Protein AF-A0A259DCK9-F1 (afdb_monomer_lite)

Sequence (133 aa):
MNFVRLGLWLLRRERASGEWRVLLLALIIGVGSVATTGFLGDRIKRAMSEQGANFLGADLLVSSPRPIAGWPQHALATSSAIEFTSMVAQGDAFQLATLRAVDATYPLRGSVRIAARPFEPGSVRPAQPPPGS

Foldseek 3Di:
DCVVVVVVVVLVVCVPDPVNVVVVVVVCCVVVVVVVVVVVVVVVVVVCVVCVCQVVLHPDDDDDPDDDPDDDPPPDDDKDKDKDWDWDDDPPDIDIDIDMDIDQCTRVDHFDFDDPDPPDGGDGDRPDDPPDD

Structure (mmCIF, N/CA/C/O backbone):
data_AF-A0A259DCK9-F1
#
_entry.id   AF-A0A259DCK9-F1
#
loop_
_atom_site.group_PDB
_atom_site.id
_atom_site.type_symbol
_atom_site.label_atom_id
_atom_site.label_alt_id
_atom_site.label_comp_id
_atom_site.label_asym_id
_atom_site.label_entity_id
_atom_site.label_seq_id
_atom_site.pdbx_PDB_ins_code
_atom_site.Cartn_x
_atom_site.Cartn_y
_atom_site.Cartn_z
_atom_site.occupancy
_atom_site.B_iso_or_equiv
_atom_site.auth_seq_id
_atom_site.auth_comp_id
_atom_site.auth_asym_id
_atom_site.auth_atom_id
_atom_site.pdbx_PDB_model_num
ATOM 1 N N . MET A 1 1 ? 8.028 17.489 -51.839 1.00 54.06 1 MET A N 1
ATOM 2 C CA . MET A 1 1 ? 9.427 17.721 -51.405 1.00 54.06 1 MET A CA 1
ATOM 3 C C . MET A 1 1 ? 9.786 16.705 -50.335 1.00 54.06 1 MET A C 1
ATOM 5 O O . MET A 1 1 ? 9.096 16.617 -49.331 1.00 54.06 1 MET A O 1
ATOM 9 N N . ASN A 1 2 ? 10.789 15.866 -50.589 1.00 65.31 2 ASN A N 1
ATOM 10 C CA . ASN A 1 2 ? 11.009 14.625 -49.840 1.00 65.31 2 ASN A CA 1
ATOM 11 C C . ASN A 1 2 ? 12.011 14.829 -48.681 1.00 65.31 2 ASN A C 1
ATOM 13 O O . ASN A 1 2 ? 13.066 14.198 -48.639 1.00 65.31 2 ASN A O 1
ATOM 17 N N . PHE A 1 3 ? 11.701 15.756 -47.765 1.00 80.56 3 PHE A N 1
ATOM 18 C CA . PHE A 1 3 ? 12.584 16.162 -46.657 1.00 80.56 3 PHE A CA 1
ATOM 19 C C . PHE A 1 3 ? 12.997 14.995 -45.753 1.00 80.56 3 PHE A C 1
ATOM 21 O O . PHE A 1 3 ? 14.160 14.886 -45.377 1.00 80.56 3 PHE A O 1
ATOM 28 N N . VAL A 1 4 ? 12.076 14.064 -45.490 1.00 85.31 4 VAL A N 1
ATOM 29 C CA . VAL A 1 4 ? 12.338 12.840 -44.714 1.00 85.31 4 VAL A CA 1
ATOM 30 C C . VAL A 1 4 ? 13.410 11.976 -45.385 1.00 85.31 4 VAL A C 1
ATOM 32 O O . VAL A 1 4 ? 14.304 11.449 -44.726 1.00 85.31 4 VAL A O 1
ATOM 35 N N . ARG A 1 5 ? 13.372 11.878 -46.718 1.00 83.62 5 ARG A N 1
ATOM 36 C CA . ARG A 1 5 ? 14.325 11.093 -47.511 1.00 83.62 5 ARG A CA 1
ATOM 37 C C . ARG A 1 5 ? 15.712 11.749 -47.563 1.00 83.62 5 ARG A C 1
ATOM 39 O O . ARG A 1 5 ? 16.710 11.035 -47.559 1.00 83.62 5 ARG A O 1
ATOM 46 N N . LEU A 1 6 ? 15.771 13.083 -47.565 1.00 81.19 6 LEU A N 1
ATOM 47 C CA . LEU A 1 6 ? 17.011 13.860 -47.439 1.00 81.19 6 LEU A CA 1
ATOM 48 C C . LEU A 1 6 ? 17.638 13.695 -46.048 1.00 81.19 6 LEU A C 1
ATOM 50 O O . LEU A 1 6 ? 18.819 13.364 -45.957 1.00 81.19 6 LEU A O 1
ATOM 54 N N . GLY A 1 7 ? 16.841 13.822 -44.982 1.00 81.62 7 GLY A N 1
ATOM 55 C CA . GLY A 1 7 ? 17.299 13.621 -43.603 1.00 81.62 7 GLY A CA 1
ATOM 56 C C . GLY A 1 7 ? 17.852 12.213 -43.359 1.00 81.62 7 GLY A C 1
ATOM 57 O O . GLY A 1 7 ? 18.943 12.064 -42.815 1.00 81.62 7 GLY A O 1
ATOM 58 N N . LEU A 1 8 ? 17.165 11.172 -43.849 1.00 82.50 8 LEU A N 1
ATOM 59 C CA . LEU A 1 8 ? 17.632 9.778 -43.777 1.00 82.50 8 LEU A CA 1
ATOM 60 C C . LEU A 1 8 ? 18.933 9.530 -44.554 1.00 82.50 8 LEU A C 1
ATOM 62 O O . LEU A 1 8 ? 19.738 8.688 -44.153 1.00 82.50 8 LEU A O 1
ATOM 66 N N . TRP A 1 9 ? 19.144 10.230 -45.669 1.00 80.31 9 TRP A N 1
ATOM 67 C CA . TRP A 1 9 ? 20.366 10.101 -46.464 1.00 80.31 9 TRP A CA 1
ATOM 68 C C . TRP A 1 9 ? 21.564 10.788 -45.795 1.00 80.31 9 TRP A C 1
ATOM 70 O O . TRP A 1 9 ? 22.633 10.181 -45.718 1.00 80.31 9 TRP A O 1
ATOM 80 N N . LEU A 1 10 ? 21.367 11.991 -45.243 1.00 79.00 10 LEU A N 1
ATOM 81 C CA . LEU A 1 10 ? 22.370 12.717 -44.450 1.00 79.00 10 LEU A CA 1
ATOM 82 C C . LEU A 1 10 ? 22.799 11.900 -43.219 1.00 79.00 10 LEU A C 1
ATOM 84 O O . LEU A 1 10 ? 23.983 11.598 -43.072 1.00 79.00 10 LEU A O 1
ATOM 88 N N . LEU A 1 11 ? 21.832 11.402 -42.436 1.00 75.75 11 LEU A N 1
ATOM 89 C CA . LEU A 1 11 ? 22.078 10.505 -41.297 1.00 75.75 11 LEU A CA 1
ATOM 90 C C . LEU A 1 11 ? 22.849 9.243 -41.697 1.00 75.75 11 LEU A C 1
ATOM 92 O O . LEU A 1 11 ? 23.743 8.804 -40.980 1.00 75.75 11 LEU A O 1
ATOM 96 N N . ARG A 1 12 ? 22.522 8.636 -42.847 1.00 77.31 12 ARG A N 1
ATOM 97 C CA . ARG A 1 12 ? 23.223 7.436 -43.330 1.00 77.31 12 ARG A CA 1
ATOM 98 C C . ARG A 1 12 ? 24.673 7.706 -43.716 1.00 77.31 12 ARG A C 1
ATOM 100 O O . ARG A 1 12 ? 25.463 6.766 -43.600 1.00 77.31 12 ARG A O 1
ATOM 107 N N . ARG A 1 13 ? 24.987 8.914 -44.195 1.00 75.75 13 ARG A N 1
ATOM 108 C CA . ARG A 1 13 ? 26.321 9.336 -44.645 1.00 75.75 13 ARG A CA 1
ATOM 109 C C . ARG A 1 13 ? 27.230 9.711 -43.474 1.00 75.75 13 ARG A C 1
ATOM 111 O O . ARG A 1 13 ? 28.408 9.375 -43.509 1.00 75.75 13 ARG A O 1
ATOM 118 N N . GLU A 1 14 ? 26.682 10.311 -42.421 1.00 75.94 14 GLU A N 1
ATOM 119 C CA . GLU A 1 14 ? 27.433 10.670 -41.205 1.00 75.94 14 GLU A CA 1
ATOM 120 C C . GLU A 1 14 ? 27.832 9.462 -40.341 1.00 75.94 14 GLU A C 1
ATOM 122 O O . GLU A 1 14 ? 28.695 9.584 -39.480 1.00 75.94 14 GLU A O 1
ATOM 127 N N . ARG A 1 15 ? 27.314 8.256 -40.628 1.00 70.06 15 ARG A N 1
ATOM 128 C CA . ARG A 1 15 ? 27.692 7.002 -39.938 1.00 70.06 15 ARG A CA 1
ATOM 129 C C . ARG A 1 15 ? 29.186 6.657 -39.997 1.00 70.06 15 ARG A C 1
ATOM 131 O O . ARG A 1 15 ? 29.624 5.796 -39.239 1.00 70.06 15 ARG A O 1
ATOM 138 N N . ALA A 1 16 ? 29.942 7.265 -40.911 1.00 66.44 16 ALA A N 1
ATOM 139 C CA . ALA A 1 16 ? 31.384 7.064 -41.031 1.00 66.44 16 ALA A CA 1
ATOM 140 C C . ALA A 1 16 ? 32.200 7.872 -40.001 1.00 66.44 16 ALA A C 1
ATOM 142 O O . ALA A 1 16 ? 33.363 7.540 -39.779 1.00 66.44 16 ALA A O 1
ATOM 143 N N . SER A 1 17 ? 31.618 8.892 -39.351 1.00 68.50 17 SER A N 1
ATOM 144 C CA . SER A 1 17 ? 32.268 9.569 -38.225 1.00 68.50 17 SER A CA 1
ATOM 145 C C . SER A 1 17 ? 32.038 8.763 -36.939 1.00 68.50 17 SER A C 1
ATOM 147 O O . SER A 1 17 ? 30.931 8.300 -36.653 1.00 68.50 17 SER A O 1
ATOM 149 N N . GLY A 1 18 ? 33.091 8.553 -36.143 1.00 70.19 18 GLY A N 1
ATOM 150 C CA . GLY A 1 18 ? 32.994 7.812 -34.876 1.00 70.19 18 GLY A CA 1
ATOM 151 C C . GLY A 1 18 ? 32.035 8.454 -33.861 1.00 70.19 18 GLY A C 1
ATOM 152 O O . GLY A 1 18 ? 31.505 7.767 -32.987 1.00 70.19 18 GLY A O 1
ATOM 153 N N . GLU A 1 19 ? 31.758 9.748 -34.021 1.00 79.06 19 GLU A N 1
ATOM 154 C CA . GLU A 1 19 ? 30.919 10.575 -33.148 1.00 79.06 19 GLU A CA 1
ATOM 155 C C . GLU A 1 19 ? 29.430 10.203 -3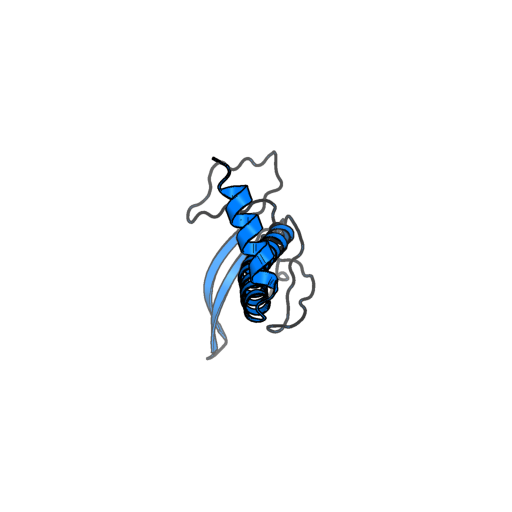3.219 1.00 79.06 19 GLU A C 1
ATOM 157 O O . GLU A 1 19 ? 28.739 10.222 -32.198 1.00 79.06 19 GLU A O 1
ATOM 162 N N . TRP A 1 20 ? 28.935 9.763 -34.383 1.00 84.12 20 TRP A N 1
ATOM 163 C CA . TRP A 1 20 ? 27.527 9.375 -34.548 1.00 84.12 20 TRP A CA 1
ATOM 164 C C . TRP A 1 20 ? 27.123 8.221 -33.617 1.00 84.12 20 TRP A C 1
ATOM 166 O O . TRP A 1 20 ? 26.022 8.208 -33.063 1.00 84.12 20 TRP A O 1
ATOM 176 N N . ARG A 1 21 ? 28.037 7.268 -33.379 1.00 84.06 21 ARG A N 1
ATOM 177 C CA . ARG A 1 21 ? 27.804 6.140 -32.458 1.00 84.06 21 ARG A CA 1
ATOM 178 C C . ARG A 1 21 ? 27.657 6.603 -31.011 1.00 84.06 21 ARG A C 1
ATOM 180 O O . ARG A 1 21 ? 26.854 6.024 -30.285 1.00 84.06 21 ARG A O 1
ATOM 187 N N . VAL A 1 22 ? 28.410 7.627 -30.604 1.00 88.88 22 VAL A N 1
ATOM 188 C CA . VAL A 1 22 ? 28.365 8.181 -29.242 1.00 88.88 22 VAL A CA 1
ATOM 189 C C . VAL A 1 22 ? 27.044 8.908 -29.012 1.00 88.88 22 VAL A C 1
ATOM 191 O O . VAL A 1 22 ? 26.387 8.660 -28.004 1.00 88.88 22 VAL A O 1
ATOM 194 N N . LEU A 1 23 ? 26.604 9.726 -29.973 1.00 89.94 23 LEU A N 1
ATOM 195 C CA . LEU A 1 23 ? 25.305 10.406 -29.907 1.00 89.94 23 LEU A CA 1
ATOM 196 C C . LEU A 1 23 ? 24.142 9.411 -29.851 1.00 89.94 23 LEU A C 1
ATOM 198 O O . LEU A 1 23 ? 23.218 9.574 -29.055 1.00 89.94 23 LEU A O 1
ATOM 202 N N . LEU A 1 24 ? 24.209 8.350 -30.658 1.00 89.31 24 LEU A N 1
ATOM 203 C CA . LEU A 1 24 ? 23.191 7.305 -30.667 1.00 89.31 24 LEU A CA 1
ATOM 204 C C . LEU A 1 24 ? 23.162 6.532 -29.340 1.00 89.31 24 LEU A C 1
ATOM 206 O O . LEU A 1 24 ? 22.081 6.289 -28.807 1.00 89.31 24 LEU A O 1
ATOM 210 N N . LEU A 1 25 ? 24.325 6.196 -28.770 1.00 93.31 25 LEU A N 1
ATOM 211 C CA . LEU A 1 25 ? 24.417 5.579 -27.441 1.00 93.31 25 LEU A CA 1
ATOM 212 C C . LEU A 1 25 ? 23.847 6.490 -26.351 1.00 93.31 25 LEU A C 1
ATOM 214 O O . LEU A 1 25 ? 23.043 6.031 -25.544 1.00 93.31 25 LEU A O 1
ATOM 218 N N . ALA A 1 26 ? 24.212 7.773 -26.352 1.00 94.75 26 ALA A N 1
ATOM 219 C CA . ALA A 1 26 ? 23.698 8.746 -25.393 1.00 94.75 26 ALA A CA 1
ATOM 220 C C . ALA A 1 26 ? 22.168 8.873 -25.478 1.00 94.75 26 ALA A C 1
ATOM 222 O O . ALA A 1 26 ? 21.495 8.880 -24.448 1.00 94.75 26 ALA A O 1
ATOM 223 N N . LEU A 1 27 ? 21.609 8.891 -26.693 1.00 95.50 27 LEU A N 1
ATOM 224 C CA . LEU A 1 27 ? 20.163 8.919 -26.909 1.00 95.50 27 LEU A CA 1
ATOM 225 C C . LEU A 1 27 ? 19.480 7.653 -26.378 1.00 95.50 27 LEU A C 1
ATOM 227 O O . LEU A 1 27 ? 18.484 7.758 -25.665 1.00 95.50 27 LEU A O 1
ATOM 231 N N . ILE A 1 28 ? 20.012 6.467 -26.699 1.00 96.88 28 ILE A N 1
ATOM 232 C CA . ILE A 1 28 ? 19.460 5.193 -26.213 1.00 96.88 28 ILE A CA 1
ATOM 233 C C . ILE A 1 28 ? 19.478 5.153 -24.687 1.00 96.88 28 ILE A C 1
ATOM 235 O O . ILE A 1 28 ? 18.474 4.788 -24.078 1.00 96.88 28 ILE A O 1
ATOM 239 N N . ILE A 1 29 ? 20.592 5.548 -24.068 1.00 97.19 29 ILE A N 1
ATOM 240 C CA . ILE A 1 29 ? 20.730 5.565 -22.609 1.00 97.19 29 ILE A CA 1
ATOM 241 C C . ILE A 1 29 ? 19.743 6.562 -21.993 1.00 97.19 29 ILE A C 1
ATOM 243 O O . ILE A 1 29 ? 19.039 6.212 -21.048 1.00 97.19 29 ILE A O 1
ATOM 247 N N . GLY A 1 30 ? 19.636 7.774 -22.545 1.00 97.62 30 GLY A N 1
ATOM 248 C CA . GLY A 1 30 ? 18.711 8.798 -22.057 1.00 97.62 30 GLY A CA 1
ATOM 249 C C . GLY A 1 30 ? 17.248 8.355 -22.138 1.00 97.62 30 GLY A C 1
ATOM 250 O O 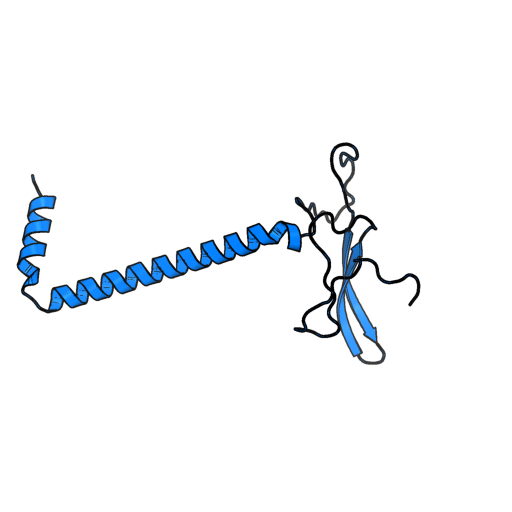. GLY A 1 30 ? 16.538 8.365 -21.131 1.00 97.62 30 GLY A O 1
ATOM 251 N N . VAL A 1 31 ? 16.804 7.898 -23.312 1.00 97.38 31 VAL A N 1
ATOM 252 C CA . VAL A 1 31 ? 15.424 7.427 -23.524 1.00 97.38 31 VAL A CA 1
ATOM 253 C C . VAL A 1 31 ? 15.137 6.174 -22.696 1.00 97.38 31 VAL A C 1
ATOM 255 O O . VAL A 1 31 ? 14.086 6.083 -22.063 1.00 97.38 31 VAL A O 1
ATOM 258 N N . GLY A 1 32 ? 16.080 5.231 -22.649 1.00 96.75 32 GLY A N 1
ATOM 259 C CA . GLY A 1 32 ? 15.968 4.011 -21.854 1.00 96.75 32 GLY A CA 1
ATOM 260 C C . GLY A 1 32 ? 15.843 4.299 -20.360 1.00 96.75 32 GLY A C 1
ATOM 261 O O . GLY A 1 32 ? 15.018 3.681 -19.688 1.00 96.75 32 GLY A O 1
ATOM 262 N N . SER A 1 33 ? 16.594 5.274 -19.846 1.00 96.44 33 SER A N 1
ATOM 263 C CA . SER A 1 33 ? 16.534 5.693 -18.442 1.00 96.44 33 SER A CA 1
ATOM 264 C C . SER A 1 33 ? 15.170 6.296 -18.074 1.00 96.44 33 SER A C 1
ATOM 266 O O . SER A 1 33 ? 14.547 5.881 -17.089 1.00 96.44 33 SER A O 1
ATOM 268 N N . VAL A 1 34 ? 14.643 7.202 -18.908 1.00 95.88 34 VAL A N 1
ATOM 269 C CA . VAL A 1 34 ? 13.312 7.805 -18.701 1.00 95.88 34 VAL A CA 1
ATOM 270 C C . VAL A 1 34 ? 12.207 6.747 -18.785 1.00 95.88 34 VAL A C 1
ATOM 272 O O . VAL A 1 34 ? 11.347 6.687 -17.904 1.00 95.88 34 VAL A O 1
ATOM 275 N N . ALA A 1 35 ? 12.256 5.865 -19.789 1.00 94.81 35 ALA A N 1
ATOM 276 C CA . ALA A 1 35 ? 11.277 4.790 -19.951 1.00 94.81 35 ALA A CA 1
ATOM 277 C C . ALA A 1 35 ? 11.308 3.799 -18.778 1.00 94.81 35 ALA A C 1
ATOM 279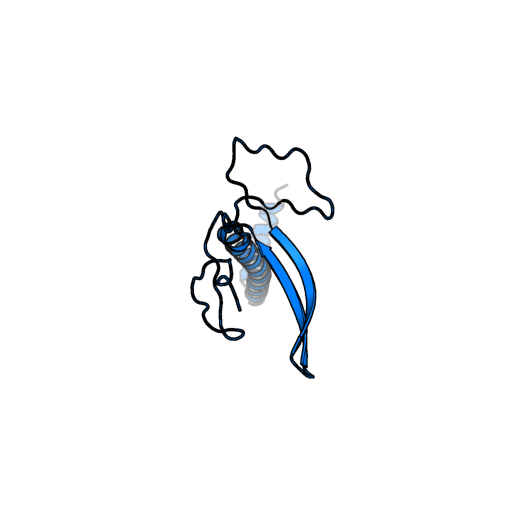 O O . ALA A 1 35 ? 10.260 3.447 -18.242 1.00 94.81 35 ALA A O 1
ATOM 280 N N . THR A 1 36 ? 12.500 3.389 -18.335 1.00 95.81 36 THR A N 1
ATOM 281 C CA . THR A 1 36 ? 12.669 2.468 -17.198 1.00 95.81 36 THR A CA 1
ATOM 282 C C . THR A 1 36 ? 12.097 3.064 -15.916 1.00 95.81 36 THR A C 1
ATOM 284 O O . THR A 1 36 ? 11.399 2.372 -15.178 1.00 95.81 36 THR A O 1
ATOM 287 N N . THR A 1 37 ? 12.334 4.355 -15.674 1.00 95.06 37 THR A N 1
ATOM 288 C CA . THR A 1 37 ? 11.782 5.063 -14.510 1.00 95.06 37 THR A CA 1
ATOM 289 C C . THR A 1 37 ? 10.251 5.088 -14.552 1.00 95.06 37 THR A C 1
ATOM 291 O O . THR A 1 37 ? 9.603 4.791 -13.548 1.00 95.06 37 THR A O 1
ATOM 294 N N . GLY A 1 38 ? 9.665 5.357 -15.725 1.00 91.88 38 GLY A N 1
ATOM 295 C CA . GLY A 1 38 ? 8.214 5.305 -15.929 1.00 91.88 38 GLY A CA 1
ATOM 296 C C . GLY A 1 38 ? 7.631 3.907 -15.694 1.00 91.88 38 GLY A C 1
ATOM 297 O O . GLY A 1 38 ? 6.714 3.746 -14.890 1.00 91.88 38 GLY A O 1
ATOM 298 N N . PHE A 1 39 ? 8.214 2.877 -16.316 1.00 91.88 39 PHE A N 1
ATOM 299 C CA . PHE A 1 39 ? 7.764 1.490 -16.157 1.00 91.88 39 PHE A CA 1
ATOM 300 C C . PHE A 1 39 ? 7.886 0.981 -14.722 1.00 91.88 39 PHE A C 1
ATOM 302 O O . PHE A 1 39 ? 7.025 0.230 -14.262 1.00 91.88 39 PHE A O 1
ATOM 309 N N . LEU A 1 40 ? 8.937 1.377 -14.002 1.00 91.94 40 LEU A N 1
ATOM 310 C CA . LEU A 1 40 ? 9.090 1.030 -12.595 1.00 91.94 40 LEU A CA 1
ATOM 311 C C . LEU A 1 40 ? 7.970 1.653 -11.756 1.00 91.94 40 LEU A C 1
ATOM 313 O O . LEU A 1 40 ? 7.360 0.950 -10.952 1.00 91.94 40 LEU A O 1
ATOM 317 N N . GLY A 1 41 ? 7.665 2.934 -11.979 1.00 87.12 41 GLY A N 1
ATOM 318 C CA . GLY A 1 41 ? 6.558 3.622 -11.314 1.00 87.12 41 GLY A CA 1
ATOM 319 C C . GLY A 1 41 ? 5.214 2.939 -11.574 1.00 87.12 41 GLY A C 1
ATOM 320 O O . GLY A 1 41 ? 4.480 2.637 -10.631 1.00 87.12 41 GLY A O 1
ATOM 321 N N . ASP A 1 42 ? 4.930 2.601 -12.831 1.00 86.69 42 ASP A N 1
ATOM 322 C CA . ASP A 1 42 ? 3.712 1.877 -13.206 1.00 86.69 42 ASP A CA 1
ATOM 323 C C . ASP A 1 42 ? 3.648 0.485 -12.575 1.00 86.69 42 ASP A C 1
ATOM 325 O O . ASP A 1 42 ? 2.587 0.060 -12.109 1.00 86.69 42 ASP A O 1
ATOM 329 N N . ARG A 1 43 ? 4.777 -0.228 -12.512 1.00 85.69 43 ARG A N 1
ATOM 330 C CA . ARG A 1 43 ? 4.852 -1.547 -11.877 1.00 85.69 43 ARG A CA 1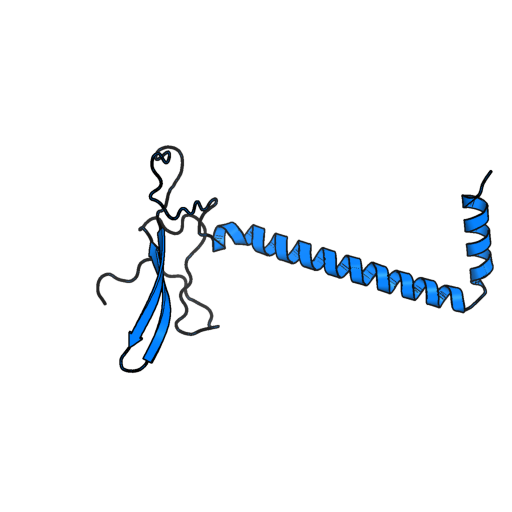
ATOM 331 C C . ARG A 1 43 ? 4.607 -1.462 -10.375 1.00 85.69 43 ARG A C 1
ATOM 333 O O . ARG A 1 43 ? 3.857 -2.282 -9.854 1.00 85.69 43 ARG A O 1
ATOM 340 N N . ILE A 1 44 ? 5.192 -0.476 -9.695 1.00 86.62 44 ILE A N 1
ATOM 341 C CA . ILE A 1 44 ? 4.951 -0.230 -8.267 1.00 86.62 44 ILE A CA 1
ATOM 342 C C . ILE A 1 44 ? 3.473 0.089 -8.047 1.00 86.62 44 ILE A C 1
ATOM 344 O O . ILE A 1 44 ? 2.828 -0.542 -7.214 1.00 86.62 44 ILE A O 1
ATOM 348 N N . LYS A 1 45 ? 2.905 1.005 -8.838 1.00 75.06 45 LYS A N 1
ATOM 349 C CA . LYS A 1 45 ? 1.493 1.388 -8.737 1.00 75.06 45 LYS A CA 1
ATOM 350 C C . LYS A 1 45 ? 0.556 0.199 -8.959 1.00 75.06 45 LYS A C 1
ATOM 352 O O . LYS A 1 45 ? -0.398 0.035 -8.204 1.00 75.06 45 LYS A O 1
ATOM 357 N N . ARG A 1 46 ? 0.832 -0.648 -9.957 1.00 77.56 46 ARG A N 1
ATOM 358 C CA . ARG A 1 46 ? 0.054 -1.871 -10.221 1.00 77.56 46 ARG A CA 1
ATOM 359 C C . ARG A 1 46 ? 0.184 -2.887 -9.092 1.00 77.56 46 ARG A C 1
ATOM 361 O O . ARG A 1 46 ? -0.840 -3.355 -8.615 1.00 77.56 46 ARG A O 1
ATOM 368 N N . ALA A 1 47 ? 1.399 -3.153 -8.611 1.00 75.50 47 ALA A N 1
ATOM 369 C CA . ALA A 1 47 ? 1.621 -4.059 -7.483 1.00 75.50 47 ALA A CA 1
ATOM 370 C C . ALA A 1 47 ? 0.876 -3.585 -6.221 1.00 75.50 47 ALA A C 1
ATOM 372 O O . ALA A 1 47 ? 0.187 -4.374 -5.576 1.00 75.50 47 ALA A O 1
ATOM 373 N N . MET A 1 48 ? 0.929 -2.282 -5.919 1.00 76.69 48 MET A N 1
ATOM 374 C CA . MET A 1 48 ? 0.174 -1.697 -4.808 1.00 76.69 48 MET A CA 1
ATOM 375 C C . MET A 1 48 ? -1.339 -1.750 -5.030 1.00 76.69 48 MET A C 1
ATOM 377 O O . MET A 1 48 ? -2.074 -1.951 -4.072 1.00 76.69 48 MET A O 1
ATOM 381 N N . SER A 1 49 ? -1.820 -1.588 -6.265 1.00 69.25 49 SER A N 1
ATOM 382 C CA . SER A 1 49 ? -3.252 -1.661 -6.582 1.00 69.25 49 SER A CA 1
ATOM 383 C C . SER A 1 49 ? -3.800 -3.085 -6.471 1.00 69.25 49 SER A C 1
ATOM 385 O O . SER A 1 49 ? -4.880 -3.273 -5.920 1.00 69.25 49 SER A O 1
ATOM 387 N N . GLU A 1 50 ? -3.070 -4.088 -6.963 1.00 65.69 50 GLU A N 1
ATOM 388 C CA . GLU A 1 50 ? -3.471 -5.501 -6.888 1.00 65.69 50 GLU A CA 1
ATOM 389 C C . GLU A 1 50 ? -3.472 -6.014 -5.441 1.00 65.69 50 GLU A C 1
ATOM 391 O O . GLU A 1 50 ? -4.329 -6.805 -5.054 1.00 65.69 50 GLU A O 1
ATOM 396 N N . GLN A 1 51 ? -2.560 -5.512 -4.605 1.00 62.69 51 GLN A N 1
ATOM 397 C CA . GLN A 1 51 ? -2.545 -5.785 -3.163 1.00 62.69 51 GLN A CA 1
ATOM 398 C C . GLN A 1 51 ? -3.381 -4.788 -2.352 1.00 62.69 51 GLN A C 1
ATOM 400 O O . GLN A 1 51 ? -3.558 -4.973 -1.148 1.00 62.69 51 GLN A O 1
ATOM 405 N N . GLY A 1 52 ? -3.939 -3.767 -3.003 1.00 65.31 52 GLY A N 1
ATOM 406 C CA . GLY A 1 52 ? -4.644 -2.662 -2.367 1.00 65.31 52 GLY A CA 1
ATOM 407 C C . GLY A 1 52 ? -5.901 -3.121 -1.646 1.00 65.31 52 GLY A C 1
ATOM 408 O O . GLY A 1 52 ? -6.088 -2.758 -0.496 1.00 65.31 52 GLY A O 1
ATOM 409 N N . ALA A 1 53 ? -6.710 -3.994 -2.254 1.00 66.12 53 ALA A N 1
ATOM 410 C CA . ALA A 1 53 ? -7.912 -4.535 -1.608 1.00 66.12 53 ALA A CA 1
ATOM 411 C C . ALA A 1 53 ? -7.580 -5.380 -0.361 1.00 66.12 53 ALA A C 1
ATOM 413 O O . ALA A 1 53 ? -8.264 -5.296 0.658 1.00 66.12 53 ALA A O 1
ATOM 414 N N . ASN A 1 54 ? -6.479 -6.140 -0.404 1.00 68.88 54 ASN A N 1
ATOM 415 C CA . ASN A 1 54 ? -5.985 -6.895 0.752 1.00 68.88 54 ASN A CA 1
ATOM 416 C C . ASN A 1 54 ? -5.417 -5.974 1.842 1.00 68.88 54 ASN A C 1
ATOM 418 O O . ASN A 1 54 ? -5.559 -6.275 3.023 1.00 68.88 54 ASN A O 1
ATOM 422 N N . PHE A 1 55 ? -4.785 -4.860 1.457 1.00 71.50 55 PHE A N 1
ATOM 423 C CA . PHE A 1 55 ? -4.265 -3.856 2.387 1.00 71.50 55 PHE A CA 1
ATOM 424 C C . PHE A 1 55 ? -5.382 -3.018 3.027 1.00 71.50 55 PHE A C 1
ATOM 426 O O . PHE A 1 55 ? -5.350 -2.746 4.224 1.00 71.50 55 PHE A O 1
ATOM 433 N N . LEU A 1 56 ? -6.394 -2.645 2.242 1.00 72.56 56 LEU A N 1
ATOM 434 C CA . LEU A 1 56 ? -7.592 -1.943 2.702 1.00 72.56 56 LEU A CA 1
ATOM 435 C C . LEU A 1 56 ? -8.472 -2.835 3.587 1.00 72.56 56 LEU A C 1
ATOM 437 O O . LEU A 1 56 ? -9.200 -2.325 4.439 1.00 72.56 56 LEU A O 1
ATOM 441 N N . GLY A 1 57 ? -8.406 -4.155 3.389 1.00 77.31 57 GLY A N 1
ATOM 442 C CA . GLY A 1 57 ? -9.264 -5.127 4.059 1.00 77.31 57 GLY A CA 1
ATOM 443 C C . GLY A 1 57 ? -10.665 -5.233 3.446 1.00 77.31 57 GLY A C 1
ATOM 444 O O . GLY A 1 57 ? -11.537 -5.861 4.044 1.00 77.31 57 GLY A O 1
ATOM 445 N N . ALA A 1 58 ? -10.903 -4.604 2.288 1.00 81.31 58 ALA A N 1
ATOM 446 C CA . ALA A 1 58 ? -12.178 -4.561 1.572 1.00 81.31 58 ALA A CA 1
ATOM 447 C C . ALA A 1 58 ? -11.974 -4.157 0.098 1.00 81.31 58 ALA A C 1
ATOM 449 O O . ALA A 1 58 ? -10.940 -3.593 -0.260 1.00 81.31 58 ALA A O 1
ATOM 450 N N . ASP A 1 59 ? -12.982 -4.396 -0.747 1.00 80.44 59 ASP A N 1
ATOM 451 C CA . ASP A 1 59 ? -12.978 -3.959 -2.155 1.00 80.44 59 ASP A CA 1
ATOM 452 C C . ASP A 1 59 ? -13.178 -2.435 -2.300 1.00 80.44 59 ASP A C 1
ATOM 454 O O . ASP A 1 59 ? -12.714 -1.828 -3.263 1.00 80.44 59 ASP A O 1
ATOM 458 N N . LEU A 1 60 ? -13.849 -1.803 -1.328 1.00 78.00 60 LEU A N 1
ATOM 459 C CA . LEU A 1 60 ? -14.077 -0.361 -1.262 1.00 78.00 60 LEU A CA 1
ATOM 460 C C . LEU A 1 60 ? -14.034 0.102 0.200 1.00 78.00 60 LEU A C 1
ATOM 462 O O . LEU A 1 60 ? -14.643 -0.523 1.066 1.00 78.00 60 LEU A O 1
ATOM 466 N N . LEU A 1 61 ? -13.353 1.220 0.463 1.00 82.25 61 LEU A N 1
ATOM 467 C CA . LEU A 1 61 ? -13.346 1.891 1.762 1.00 82.25 61 LEU A CA 1
ATOM 468 C C . LEU A 1 61 ? -14.019 3.257 1.625 1.00 82.25 61 LEU A C 1
ATOM 470 O O . LEU A 1 61 ? -13.594 4.081 0.817 1.00 82.25 61 LEU A O 1
ATOM 474 N N . VAL A 1 62 ? -15.037 3.512 2.445 1.00 82.31 62 VAL A N 1
ATOM 475 C CA . VAL A 1 62 ? -15.653 4.836 2.573 1.00 82.31 62 VAL A CA 1
ATOM 476 C C . VAL A 1 62 ? -15.285 5.407 3.932 1.00 82.31 62 VAL A C 1
ATOM 478 O O . VAL A 1 62 ? -15.638 4.843 4.963 1.00 82.31 62 VAL A O 1
ATOM 481 N N . SER A 1 63 ? -14.560 6.523 3.918 1.00 84.00 63 SER A N 1
ATOM 482 C CA . SER A 1 63 ? -14.153 7.248 5.119 1.00 84.00 63 SER A CA 1
ATOM 483 C C . SER A 1 63 ? -14.895 8.577 5.192 1.00 84.00 63 SER A C 1
ATOM 485 O O . SER A 1 63 ? -14.983 9.306 4.204 1.00 84.00 63 SER A O 1
ATOM 487 N N . SER A 1 64 ? -15.451 8.882 6.360 1.00 83.50 64 SER A N 1
ATOM 488 C CA . SER A 1 64 ? -16.161 10.128 6.626 1.00 83.50 64 SER A CA 1
ATOM 489 C C . SER A 1 64 ? -15.897 10.558 8.070 1.00 83.50 64 SER A C 1
ATOM 491 O O . SER A 1 64 ? -16.033 9.733 8.972 1.00 83.50 64 SER A O 1
ATOM 493 N N . PRO A 1 65 ? -15.594 11.846 8.326 1.00 83.12 65 PRO A N 1
ATOM 494 C CA . PRO A 1 65 ? -15.508 12.381 9.688 1.00 83.12 65 PRO A CA 1
ATOM 495 C C . PRO A 1 65 ? -16.853 12.382 10.432 1.00 83.12 65 PRO A C 1
ATOM 497 O O . PRO A 1 65 ? -16.895 12.580 11.642 1.00 83.12 65 PRO A O 1
ATOM 500 N N . ARG A 1 66 ? -17.968 12.236 9.703 1.00 83.75 66 ARG A N 1
ATOM 501 C CA . ARG A 1 66 ? -19.337 12.217 10.236 1.00 83.75 66 ARG A CA 1
ATOM 502 C C . ARG A 1 66 ? -19.956 10.826 10.077 1.00 83.75 66 ARG A C 1
ATOM 504 O O . ARG A 1 66 ? -19.614 10.141 9.109 1.00 83.75 66 ARG A O 1
ATOM 511 N N . PRO A 1 67 ? -20.898 10.431 10.953 1.00 80.31 67 PRO A N 1
ATOM 512 C CA . PRO A 1 67 ? -21.610 9.166 10.809 1.00 80.31 67 PRO A CA 1
ATOM 513 C C . PRO A 1 67 ? -22.302 9.086 9.443 1.00 80.31 67 PRO A C 1
ATOM 515 O O . PRO A 1 67 ? -22.982 10.021 9.018 1.00 80.31 67 PRO A O 1
ATOM 518 N N . ILE A 1 68 ? -22.096 7.968 8.749 1.00 79.44 68 ILE A N 1
ATOM 519 C CA . ILE A 1 68 ? -22.658 7.720 7.421 1.00 79.44 68 ILE A CA 1
ATOM 520 C C . ILE A 1 68 ? -24.079 7.180 7.613 1.00 79.44 68 ILE A C 1
ATOM 522 O O . ILE A 1 68 ? -24.261 6.063 8.092 1.00 79.44 68 ILE A O 1
ATOM 526 N N . ALA A 1 69 ? -25.091 7.970 7.255 1.00 78.00 69 ALA A N 1
ATOM 527 C CA . ALA A 1 69 ? -26.490 7.545 7.272 1.00 78.00 69 ALA A CA 1
ATOM 528 C C . ALA A 1 69 ? -26.915 7.028 5.885 1.00 78.00 69 ALA A C 1
ATOM 530 O O . ALA A 1 69 ? -26.549 7.615 4.870 1.00 78.00 69 ALA A O 1
ATOM 531 N N . GLY A 1 70 ? -27.709 5.952 5.838 1.00 75.38 70 GLY A N 1
ATOM 532 C CA . GLY A 1 70 ? -28.323 5.461 4.594 1.00 75.38 70 GLY A CA 1
ATOM 533 C C . GLY A 1 70 ? -27.491 4.470 3.770 1.00 75.38 70 GLY A C 1
ATOM 534 O O . GLY A 1 70 ? -27.715 4.348 2.569 1.00 75.38 70 GLY A O 1
ATOM 535 N N . TRP A 1 71 ? -26.543 3.752 4.382 1.00 72.38 71 TRP A N 1
ATOM 536 C CA . TRP A 1 71 ? -25.776 2.722 3.674 1.00 72.38 71 TRP A CA 1
ATOM 537 C C . TRP A 1 71 ? -26.655 1.498 3.334 1.00 72.38 71 TRP A C 1
ATOM 539 O O . TRP A 1 71 ? -27.346 0.987 4.221 1.00 72.38 71 TRP A O 1
ATOM 549 N N . PRO A 1 72 ? -26.654 0.997 2.083 1.00 72.69 72 PRO A N 1
ATOM 550 C CA . PRO A 1 72 ? -27.477 -0.145 1.692 1.00 72.69 72 PRO A CA 1
ATOM 551 C C . PRO A 1 72 ? -26.975 -1.433 2.363 1.00 72.69 72 PRO A C 1
ATOM 553 O O . PRO A 1 72 ? -25.947 -1.985 1.983 1.00 72.69 72 PRO A O 1
ATOM 556 N N . GLN A 1 73 ? -27.718 -1.929 3.354 1.00 67.62 73 GLN A N 1
ATOM 557 C CA . GLN A 1 73 ? -27.335 -3.110 4.147 1.00 67.62 73 GLN A CA 1
ATOM 558 C C . GLN A 1 73 ? -27.518 -4.456 3.424 1.00 67.62 73 GLN A C 1
ATOM 560 O O . GLN A 1 73 ? -26.991 -5.466 3.868 1.00 67.62 73 GLN A O 1
ATOM 565 N N . HIS A 1 74 ? -28.275 -4.497 2.325 1.00 65.81 74 HIS A N 1
ATOM 566 C CA . HIS A 1 74 ? -28.845 -5.757 1.830 1.00 65.81 74 HIS A CA 1
ATOM 567 C C . HIS A 1 74 ? -28.141 -6.357 0.605 1.00 65.81 74 HIS A C 1
ATOM 569 O O . HIS A 1 74 ? -28.448 -7.484 0.233 1.00 65.81 74 HIS A O 1
ATOM 575 N N . ALA A 1 75 ? -27.217 -5.633 -0.035 1.00 71.06 75 ALA A N 1
ATOM 576 C CA . ALA A 1 75 ? -26.589 -6.086 -1.283 1.00 71.06 75 ALA A CA 1
ATOM 577 C C . ALA A 1 75 ? -25.100 -6.448 -1.147 1.00 71.06 75 ALA A C 1
ATOM 579 O O . ALA A 1 75 ? -24.541 -7.065 -2.050 1.00 71.06 75 ALA A O 1
ATOM 580 N N . LEU A 1 76 ? -24.439 -6.046 -0.057 1.00 77.56 76 LEU A N 1
ATOM 581 C CA . LEU A 1 76 ? -22.985 -6.127 0.089 1.00 77.56 76 LEU A CA 1
ATOM 582 C C . LEU A 1 76 ? -22.617 -6.506 1.524 1.00 77.56 76 LEU A C 1
ATOM 584 O O . LEU A 1 76 ? -23.258 -6.054 2.468 1.00 77.56 76 LEU A O 1
ATOM 588 N N . ALA A 1 77 ? -21.554 -7.295 1.687 1.00 80.50 77 ALA A N 1
ATOM 589 C CA . ALA A 1 77 ? -20.939 -7.484 2.993 1.00 80.50 77 ALA A CA 1
ATOM 590 C C . ALA A 1 77 ? -20.284 -6.164 3.421 1.00 80.50 77 ALA A C 1
ATOM 592 O O . ALA A 1 77 ? -19.498 -5.581 2.673 1.00 80.50 77 ALA A O 1
ATOM 593 N N . THR A 1 78 ? -20.627 -5.680 4.609 1.00 82.44 78 THR A N 1
ATOM 594 C CA . THR A 1 78 ? -20.146 -4.400 5.137 1.00 82.44 78 THR A CA 1
ATOM 595 C C . THR A 1 78 ? -19.431 -4.620 6.452 1.00 82.44 78 THR A C 1
ATOM 597 O O . THR A 1 78 ? -19.862 -5.442 7.251 1.00 82.44 78 THR A O 1
ATOM 600 N N . SER A 1 79 ? -18.380 -3.846 6.697 1.00 85.06 79 SER A N 1
ATOM 601 C CA . SER A 1 79 ? -17.690 -3.823 7.980 1.00 85.06 79 SER A CA 1
ATOM 602 C C . SER A 1 79 ? -17.447 -2.379 8.385 1.00 85.06 79 SER A C 1
ATOM 604 O O . SER A 1 79 ? -16.958 -1.588 7.577 1.00 85.06 79 SER A O 1
ATOM 606 N N . SER A 1 80 ? -17.758 -2.036 9.632 1.00 84.88 80 SER A N 1
ATOM 607 C CA . SER A 1 80 ? -17.443 -0.722 10.194 1.00 84.88 80 SER A CA 1
ATOM 608 C C . SER A 1 80 ? -16.102 -0.737 10.918 1.00 84.88 80 SER A C 1
ATOM 610 O O . SER A 1 80 ? -15.755 -1.709 11.593 1.00 84.88 80 SER A O 1
ATOM 612 N N . ALA A 1 81 ? -15.363 0.362 10.795 1.00 85.25 81 ALA A N 1
ATOM 613 C CA . ALA A 1 81 ? -14.163 0.618 11.571 1.00 85.25 81 ALA A CA 1
ATOM 614 C C . ALA A 1 81 ? -14.102 2.096 11.968 1.00 85.25 81 ALA A C 1
ATOM 616 O O . ALA A 1 81 ? -14.529 2.965 11.206 1.00 85.25 81 ALA A O 1
ATOM 617 N N . ILE A 1 82 ? -13.556 2.370 13.148 1.00 87.31 82 ILE A N 1
ATOM 618 C CA . ILE A 1 82 ? -13.273 3.715 13.648 1.00 87.31 82 ILE A CA 1
ATOM 619 C C . ILE A 1 82 ? -11.770 3.792 13.883 1.00 87.31 82 ILE A C 1
ATOM 621 O O . ILE A 1 82 ? -11.212 2.944 14.575 1.00 87.31 82 ILE A O 1
ATOM 625 N N . GLU A 1 83 ? -11.115 4.795 13.310 1.00 86.88 83 GLU A N 1
ATOM 626 C CA . GLU A 1 83 ? -9.676 5.012 13.442 1.00 86.88 83 GLU A CA 1
ATOM 627 C C . GLU A 1 83 ? -9.410 6.407 14.004 1.00 86.88 83 GLU A C 1
ATOM 629 O O . GLU A 1 83 ? -9.964 7.393 13.516 1.00 86.88 83 GLU A O 1
ATOM 634 N N . PHE A 1 84 ? -8.579 6.489 15.041 1.00 88.75 84 PHE A N 1
ATOM 635 C CA . PHE A 1 84 ? -8.157 7.754 15.631 1.00 88.75 84 PHE A CA 1
ATOM 636 C C . PHE A 1 84 ? -6.750 7.642 16.221 1.00 88.75 84 PHE A C 1
ATOM 638 O O . PHE A 1 84 ? -6.341 6.600 16.731 1.00 88.75 84 PHE A O 1
ATOM 645 N N . THR A 1 85 ? -5.990 8.732 16.169 1.00 89.31 85 THR A N 1
ATOM 646 C CA . THR A 1 85 ? -4.658 8.803 16.778 1.00 89.31 85 THR A CA 1
ATOM 647 C C . THR A 1 85 ? -4.777 9.229 18.239 1.00 89.31 85 THR A C 1
ATOM 649 O O . THR A 1 85 ? -5.453 10.209 18.547 1.00 89.31 85 THR A O 1
ATOM 652 N N . SER A 1 86 ? -4.108 8.510 19.137 1.00 89.19 86 SER A N 1
ATOM 653 C CA . SER A 1 86 ? -4.045 8.813 20.567 1.00 89.19 86 SER A CA 1
ATOM 654 C C . SER A 1 86 ? -2.632 8.589 21.108 1.00 89.19 86 SER A C 1
ATOM 656 O O . SER A 1 86 ? -1.840 7.846 20.533 1.00 89.19 86 SER A O 1
ATOM 658 N N . MET A 1 87 ? -2.291 9.228 22.223 1.00 90.62 87 MET A N 1
ATOM 659 C CA . MET A 1 87 ? -1.034 8.968 22.923 1.00 90.62 87 MET A CA 1
ATOM 660 C C . MET A 1 87 ? -1.250 7.835 23.927 1.00 90.62 87 MET A C 1
ATOM 662 O O . MET A 1 87 ? -2.102 7.937 24.806 1.00 90.62 87 MET A O 1
ATOM 666 N N . VAL A 1 88 ? -0.490 6.751 23.791 1.00 87.19 88 VAL A N 1
ATOM 667 C CA . VAL A 1 88 ? -0.475 5.640 24.748 1.00 87.19 88 VAL A CA 1
ATOM 668 C C . VAL A 1 88 ? 0.677 5.870 25.718 1.00 87.19 88 VAL A C 1
ATOM 670 O O . VAL A 1 88 ? 1.796 6.169 25.299 1.00 87.19 88 VAL A O 1
ATOM 673 N N . ALA A 1 89 ? 0.389 5.747 27.011 1.00 86.25 89 ALA A N 1
ATOM 674 C CA . ALA A 1 89 ? 1.366 5.878 28.082 1.00 86.25 89 ALA A CA 1
ATOM 675 C C . ALA A 1 89 ? 1.548 4.532 28.789 1.00 86.25 89 ALA A C 1
ATOM 677 O O . ALA A 1 89 ? 0.567 3.873 29.138 1.00 86.25 89 ALA A O 1
ATOM 678 N N . GLN A 1 90 ? 2.798 4.142 29.024 1.00 85.81 90 GLN A N 1
ATOM 679 C CA . GLN A 1 90 ? 3.154 3.006 29.867 1.00 85.81 90 GLN A CA 1
ATOM 680 C C . GLN A 1 90 ? 4.273 3.440 30.821 1.00 85.81 90 GLN A C 1
ATOM 682 O O . GLN A 1 90 ? 5.434 3.541 30.426 1.00 85.81 90 GLN A O 1
ATOM 687 N N . GLY A 1 91 ? 3.924 3.724 32.080 1.00 85.88 91 GLY A N 1
ATOM 688 C CA . GLY A 1 91 ? 4.856 4.343 33.031 1.00 85.88 91 GLY A CA 1
ATOM 689 C C . GLY A 1 91 ? 5.303 5.722 32.536 1.00 85.88 91 GLY A C 1
ATOM 690 O O . GLY A 1 91 ? 4.457 6.552 32.214 1.00 85.88 91 GLY A O 1
ATOM 691 N N . ASP A 1 92 ? 6.615 5.930 32.418 1.00 86.25 92 ASP A N 1
ATOM 692 C CA . ASP A 1 92 ? 7.213 7.177 31.908 1.00 86.25 92 ASP A CA 1
ATOM 693 C C . ASP A 1 92 ? 7.376 7.205 30.373 1.00 86.25 92 ASP A C 1
ATOM 695 O O . ASP A 1 92 ? 7.850 8.192 29.807 1.00 86.25 92 ASP A O 1
ATOM 699 N N . ALA A 1 93 ? 7.004 6.128 29.672 1.00 83.94 93 ALA A N 1
ATOM 700 C CA . ALA A 1 93 ? 7.093 6.053 28.218 1.00 83.94 93 ALA A CA 1
ATOM 701 C C . ALA A 1 93 ? 5.781 6.511 27.566 1.00 83.94 93 ALA A C 1
ATOM 703 O O . ALA A 1 93 ? 4.734 5.889 27.746 1.00 83.94 93 ALA A O 1
ATOM 704 N N . PHE A 1 94 ? 5.858 7.570 26.758 1.00 87.25 94 PHE A N 1
ATOM 705 C CA . PHE A 1 94 ? 4.753 8.065 25.940 1.00 87.25 94 PHE A CA 1
ATOM 706 C C . PHE A 1 94 ? 5.021 7.781 24.465 1.00 87.25 94 PHE A C 1
ATOM 708 O O . PHE A 1 94 ? 6.084 8.120 23.942 1.00 87.25 94 PHE A O 1
ATOM 715 N N . GLN A 1 95 ? 4.044 7.197 23.775 1.00 85.75 95 GLN A N 1
ATOM 716 C CA . GLN A 1 95 ? 4.138 6.917 22.347 1.00 85.75 95 GLN A CA 1
ATOM 717 C C . GLN A 1 95 ? 2.838 7.286 21.634 1.00 85.75 95 GLN A C 1
ATOM 719 O O . GLN A 1 95 ? 1.742 6.955 22.080 1.00 85.75 95 GLN A O 1
ATOM 724 N N . LEU A 1 96 ? 2.958 7.963 20.492 1.00 89.12 96 LEU A N 1
ATOM 725 C CA . LEU A 1 96 ? 1.823 8.208 19.611 1.00 89.12 96 LEU A CA 1
ATOM 726 C C . LEU A 1 96 ? 1.420 6.888 18.939 1.00 89.12 96 LEU A C 1
ATOM 728 O O . LEU A 1 96 ? 2.231 6.268 18.248 1.00 89.12 96 LEU A O 1
ATOM 732 N N . ALA A 1 97 ? 0.176 6.466 19.137 1.00 86.69 97 ALA A N 1
ATOM 733 C CA . ALA A 1 97 ? -0.380 5.251 18.563 1.00 86.69 97 ALA A CA 1
ATOM 734 C C . ALA A 1 97 ? -1.670 5.559 17.797 1.00 86.69 97 ALA A C 1
ATOM 736 O O . ALA A 1 97 ? -2.433 6.460 18.138 1.00 86.69 97 ALA A O 1
ATOM 737 N N . THR A 1 98 ? -1.932 4.791 16.745 1.00 87.12 98 THR A N 1
ATOM 738 C CA . THR A 1 98 ? -3.213 4.855 16.037 1.00 87.12 98 THR A CA 1
ATOM 739 C C . THR A 1 98 ? -4.084 3.715 16.535 1.00 87.12 98 THR A C 1
ATOM 741 O O . THR A 1 98 ? -3.716 2.548 16.410 1.00 87.12 98 THR A O 1
ATOM 744 N N . LEU A 1 99 ? -5.213 4.061 17.144 1.00 86.00 99 LEU A N 1
ATOM 745 C CA . LEU A 1 99 ? -6.205 3.116 17.629 1.00 86.00 99 LEU A CA 1
ATOM 746 C C . LEU A 1 99 ? -7.231 2.896 16.524 1.00 86.00 99 LEU A C 1
ATOM 748 O O . LEU A 1 99 ? -7.834 3.844 16.022 1.00 86.00 99 LEU A O 1
ATOM 752 N N . ARG A 1 100 ? -7.430 1.632 16.154 1.00 86.19 100 ARG A N 1
ATOM 753 C CA . ARG A 1 100 ? -8.416 1.228 15.156 1.00 86.19 100 ARG A CA 1
ATOM 754 C C . ARG A 1 100 ? -9.367 0.211 15.771 1.00 86.19 100 ARG A C 1
ATOM 756 O O . ARG A 1 100 ? -8.984 -0.928 16.020 1.00 86.19 100 ARG A O 1
ATOM 763 N N . ALA A 1 101 ? -10.597 0.634 16.029 1.00 85.38 101 ALA A N 1
ATOM 764 C CA . ALA A 1 101 ? -11.678 -0.235 16.469 1.00 85.38 101 ALA A CA 1
ATOM 765 C C . ALA A 1 101 ? -12.369 -0.821 15.235 1.00 85.38 101 ALA A C 1
ATOM 767 O O . ALA A 1 101 ? -12.795 -0.076 14.355 1.00 85.38 101 ALA A O 1
ATOM 768 N N . VAL A 1 102 ? -12.459 -2.146 15.155 1.00 87.44 102 VAL A N 1
ATOM 769 C CA . VAL A 1 102 ? -13.033 -2.864 14.011 1.00 87.44 102 VAL A CA 1
ATOM 770 C C . VAL A 1 102 ? -14.135 -3.811 14.469 1.00 87.44 102 VAL A C 1
ATOM 772 O O . VAL A 1 102 ? -14.067 -4.373 15.562 1.00 87.44 102 VAL A O 1
ATOM 775 N N . ASP A 1 103 ? -15.143 -3.987 13.623 1.00 85.25 103 ASP A N 1
ATOM 776 C CA . ASP A 1 103 ? -16.206 -4.967 13.848 1.00 85.25 103 ASP A CA 1
ATOM 777 C C . ASP A 1 103 ? -15.737 -6.412 13.563 1.00 85.25 103 ASP A C 1
ATOM 779 O O . ASP A 1 103 ? -14.684 -6.636 12.958 1.00 85.25 103 ASP A O 1
ATOM 783 N N . ALA A 1 104 ? -16.523 -7.404 13.982 1.00 82.00 104 ALA A N 1
ATOM 784 C CA . ALA A 1 104 ? -16.239 -8.834 13.836 1.00 82.00 104 ALA A CA 1
ATOM 785 C C . ALA A 1 104 ? -16.138 -9.295 12.374 1.00 82.00 104 ALA A C 1
ATOM 787 O O . ALA A 1 104 ? -15.475 -10.286 12.078 1.00 82.00 104 ALA A O 1
ATOM 788 N N . THR A 1 105 ? -16.769 -8.572 11.449 1.00 82.12 105 THR A N 1
ATOM 789 C CA . THR A 1 105 ? -16.711 -8.840 10.005 1.00 82.12 105 THR A CA 1
ATOM 790 C C . THR A 1 105 ? -15.435 -8.324 9.333 1.00 82.12 105 THR A C 1
ATOM 792 O O . THR A 1 105 ? -15.258 -8.535 8.134 1.00 82.12 105 THR A O 1
ATOM 795 N N . TYR A 1 106 ? -14.548 -7.633 10.060 1.00 80.88 106 TYR A N 1
ATOM 796 C CA . TYR A 1 106 ? -13.285 -7.142 9.513 1.00 80.88 106 TYR A CA 1
ATOM 797 C C . TYR A 1 106 ? -12.179 -8.213 9.588 1.00 80.88 106 TYR A C 1
ATOM 799 O O . TYR A 1 106 ? -11.960 -8.791 10.656 1.00 80.88 106 TYR A O 1
ATOM 807 N N . PRO A 1 107 ? -11.372 -8.407 8.529 1.00 83.69 107 PRO A N 1
ATOM 808 C CA . PRO A 1 107 ? -11.465 -7.791 7.205 1.00 83.69 107 PRO A CA 1
ATOM 809 C C . PRO A 1 107 ? -12.418 -8.562 6.269 1.00 83.69 107 PRO A C 1
ATOM 811 O O . PRO A 1 107 ? -12.536 -9.781 6.355 1.00 83.69 107 PRO A O 1
ATOM 814 N N . LEU A 1 108 ? -13.039 -7.862 5.315 1.00 82.25 108 LEU A N 1
ATOM 815 C CA . LEU A 1 108 ? -13.870 -8.469 4.261 1.00 82.25 108 LEU A CA 1
ATOM 816 C C . LEU A 1 108 ? -13.024 -9.150 3.169 1.00 82.25 108 LEU A C 1
ATOM 818 O O . LEU A 1 108 ? -13.481 -10.068 2.489 1.00 82.25 108 LEU A O 1
ATOM 822 N N . ARG A 1 109 ? -11.785 -8.681 2.982 1.00 80.56 109 ARG A N 1
ATOM 823 C CA . ARG A 1 109 ? -10.792 -9.212 2.039 1.00 80.56 109 ARG A CA 1
ATOM 824 C C . ARG A 1 109 ? -9.431 -9.318 2.721 1.00 80.56 109 ARG A C 1
ATOM 826 O O . ARG A 1 109 ? -9.024 -8.413 3.439 1.00 80.56 109 ARG A O 1
ATOM 833 N N . GLY A 1 110 ? -8.688 -10.384 2.440 1.00 80.31 110 GLY A N 1
ATOM 834 C CA . GLY A 1 110 ? -7.342 -10.576 2.981 1.00 80.31 110 GLY A CA 1
ATOM 835 C C . GLY A 1 110 ? -7.332 -11.033 4.443 1.00 80.31 110 GLY A C 1
ATOM 836 O O . GLY A 1 110 ? -8.270 -11.660 4.925 1.00 80.31 110 GLY A O 1
ATOM 837 N N . SER A 1 111 ? -6.229 -10.768 5.143 1.00 79.81 111 SER A N 1
ATOM 838 C CA . SER A 1 111 ? -6.004 -11.236 6.515 1.00 79.81 111 SER A CA 1
ATOM 839 C C . SER A 1 111 ? -5.176 -10.231 7.305 1.00 79.81 111 SER A C 1
ATOM 841 O O . SER A 1 111 ? -4.183 -9.718 6.783 1.00 79.81 111 SER A O 1
ATOM 843 N N . VAL A 1 112 ? -5.515 -10.006 8.574 1.00 81.38 112 VAL A N 1
ATOM 844 C CA . VAL A 1 112 ? -4.712 -9.155 9.459 1.00 81.38 112 VAL A CA 1
ATOM 845 C C . VAL A 1 112 ? -3.475 -9.913 9.930 1.00 81.38 112 VAL A C 1
ATOM 847 O O . VAL A 1 112 ? -3.550 -11.066 10.358 1.00 81.38 112 VAL A O 1
ATOM 850 N N . ARG A 1 113 ? -2.315 -9.257 9.840 1.00 82.69 113 ARG A N 1
ATOM 851 C CA . ARG A 1 113 ? -1.037 -9.784 10.323 1.00 82.69 113 ARG A CA 1
ATOM 852 C C . ARG A 1 113 ? -0.546 -8.929 11.478 1.00 82.69 113 ARG A C 1
ATOM 854 O O . ARG A 1 113 ? -0.407 -7.721 11.324 1.00 82.69 113 ARG A O 1
ATOM 861 N N . ILE A 1 114 ? -0.255 -9.564 12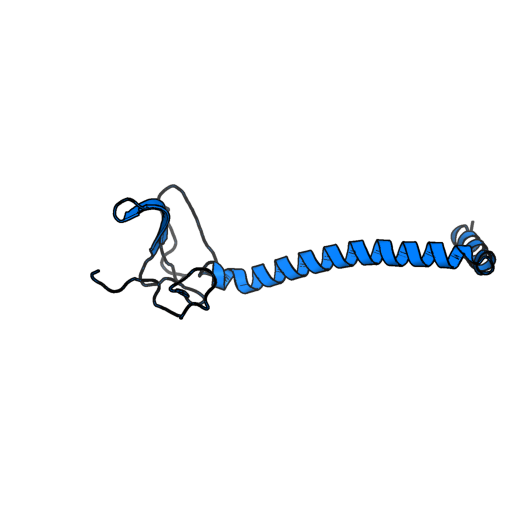.607 1.00 83.56 114 ILE A N 1
ATOM 862 C CA . ILE A 1 114 ? 0.247 -8.900 13.813 1.00 83.56 114 ILE A CA 1
ATOM 863 C C . ILE A 1 114 ? 1.655 -9.427 14.095 1.00 83.56 114 ILE A C 1
ATOM 865 O O . ILE A 1 114 ? 1.863 -10.641 14.202 1.00 83.56 114 ILE A O 1
ATOM 869 N N . ALA A 1 115 ? 2.619 -8.510 14.179 1.00 85.50 115 ALA A N 1
ATOM 870 C CA . ALA A 1 115 ? 4.005 -8.779 14.555 1.00 85.50 115 ALA A CA 1
ATOM 871 C C . ALA A 1 115 ? 4.258 -8.286 15.984 1.00 85.50 115 ALA A C 1
ATOM 873 O O . ALA A 1 115 ? 3.720 -7.257 16.386 1.00 85.50 115 ALA A O 1
ATOM 874 N N . ALA A 1 116 ? 5.074 -9.017 16.747 1.00 83.50 116 ALA A N 1
ATOM 875 C CA . ALA A 1 116 ? 5.426 -8.629 18.114 1.00 83.50 116 ALA A CA 1
ATOM 876 C C . ALA A 1 116 ? 6.416 -7.454 18.147 1.00 83.50 116 ALA A C 1
ATOM 878 O O . ALA A 1 116 ? 6.463 -6.713 19.127 1.00 83.50 116 ALA A O 1
ATOM 879 N N . ARG A 1 117 ? 7.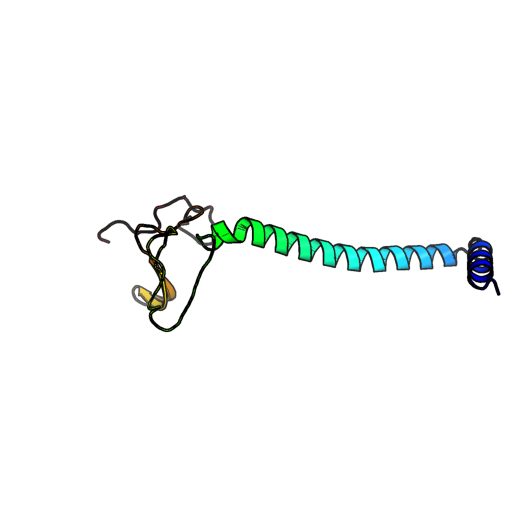210 -7.284 17.082 1.00 83.69 117 ARG A N 1
ATOM 880 C CA . ARG A 1 117 ? 8.192 -6.209 16.941 1.00 83.69 117 ARG A CA 1
ATOM 881 C C . ARG A 1 117 ? 8.126 -5.566 15.554 1.00 83.69 117 ARG A C 1
ATOM 883 O O . ARG A 1 117 ? 7.715 -6.224 14.592 1.00 83.69 117 ARG A O 1
ATOM 890 N N . PRO A 1 118 ? 8.551 -4.296 15.429 1.00 79.56 118 PRO A N 1
ATOM 891 C CA . PRO A 1 118 ? 8.706 -3.648 14.133 1.00 79.56 118 PRO A CA 1
ATOM 892 C C . PRO A 1 118 ? 9.606 -4.471 13.201 1.00 79.56 118 PRO A C 1
ATOM 894 O O . PRO A 1 118 ? 10.632 -4.990 13.631 1.00 79.56 118 PRO A O 1
ATOM 897 N N . PHE A 1 119 ? 9.230 -4.552 11.922 1.00 79.25 119 PHE A N 1
ATOM 898 C CA . PHE A 1 119 ? 9.973 -5.236 10.849 1.00 79.25 119 PHE A CA 1
ATOM 899 C C . PHE A 1 119 ? 10.103 -6.765 10.964 1.00 79.25 119 PHE A C 1
ATOM 901 O O . PHE A 1 119 ? 10.798 -7.374 10.151 1.00 79.25 119 PHE A O 1
ATOM 908 N N . GLU A 1 120 ? 9.406 -7.411 11.903 1.00 86.50 120 GLU A N 1
ATOM 909 C CA . GLU A 1 120 ? 9.336 -8.874 11.958 1.00 86.50 120 GLU A CA 1
ATOM 910 C C . GLU A 1 120 ? 8.186 -9.436 11.099 1.00 86.50 120 GLU A C 1
ATOM 912 O O . GLU A 1 120 ? 7.146 -8.786 10.931 1.00 86.50 120 GLU A O 1
ATOM 917 N N . PRO A 1 121 ? 8.320 -10.669 10.569 1.00 79.31 121 PRO A N 1
ATOM 918 C CA . PRO A 1 121 ? 7.223 -11.347 9.891 1.00 79.31 121 PRO A CA 1
ATOM 919 C C . PRO A 1 121 ? 6.034 -11.539 10.844 1.00 79.31 121 PRO A C 1
ATOM 921 O O . PRO A 1 121 ? 6.071 -12.359 11.758 1.00 79.31 121 PRO A O 1
ATOM 924 N N . GLY A 1 122 ? 4.952 -10.789 10.628 1.00 80.75 122 GLY A N 1
ATOM 925 C CA . GLY A 1 122 ? 3.740 -10.919 11.439 1.00 80.75 122 GLY A CA 1
ATOM 926 C C . GLY A 1 122 ? 3.040 -12.265 11.242 1.00 80.75 122 GLY A C 1
ATOM 927 O O . GLY A 1 122 ? 3.084 -12.838 10.153 1.00 80.75 122 GLY A O 1
ATOM 928 N N . SER A 1 123 ? 2.349 -12.745 12.273 1.00 82.38 123 SER A N 1
ATOM 929 C CA . SER A 1 123 ? 1.469 -13.923 12.208 1.00 82.38 123 SER A CA 1
ATOM 930 C C . SER A 1 123 ? 0.047 -13.511 11.830 1.00 82.38 123 SER A C 1
ATOM 932 O O . SER A 1 123 ? -0.394 -12.427 12.214 1.00 82.38 123 SER A O 1
ATOM 934 N N . VAL A 1 124 ? -0.674 -14.350 11.079 1.00 80.94 124 VAL A N 1
ATOM 935 C CA . VAL A 1 124 ? -2.097 -14.102 10.801 1.00 80.94 124 VAL A CA 1
ATOM 936 C C . VAL A 1 124 ? -2.867 -14.245 12.110 1.00 80.94 124 VAL A C 1
ATOM 938 O O . VAL A 1 124 ? -2.795 -15.290 12.755 1.00 80.94 124 VAL A O 1
ATOM 941 N N . ARG A 1 125 ? -3.571 -13.187 12.515 1.00 78.88 125 ARG A N 1
ATOM 942 C CA . ARG A 1 125 ? -4.391 -13.168 13.730 1.00 78.88 125 ARG A CA 1
ATOM 943 C C . ARG A 1 125 ? -5.755 -12.547 13.439 1.00 78.88 125 ARG A C 1
ATOM 945 O O . ARG A 1 125 ? -5.855 -11.729 12.522 1.00 78.88 125 ARG A O 1
ATOM 952 N N . PRO A 1 126 ? -6.792 -12.908 14.214 1.00 76.38 126 PRO A N 1
ATOM 953 C CA . PRO A 1 126 ? -8.039 -12.159 14.215 1.00 76.38 126 PRO A CA 1
ATOM 954 C C . PRO A 1 126 ? -7.750 -10.678 14.458 1.00 76.38 126 PRO A C 1
ATOM 956 O O . PRO A 1 126 ? -6.872 -10.334 15.251 1.00 76.38 126 PRO A O 1
ATOM 959 N N . ALA A 1 127 ? -8.481 -9.805 13.769 1.00 73.12 127 ALA A N 1
ATOM 960 C CA . ALA A 1 127 ? -8.331 -8.364 13.944 1.00 73.12 127 ALA A CA 1
ATOM 961 C C . ALA A 1 127 ? -8.760 -7.904 15.348 1.00 73.12 127 ALA A C 1
ATOM 963 O O . ALA A 1 127 ? -8.328 -6.855 15.818 1.00 73.12 127 ALA A O 1
ATOM 964 N N . GLN A 1 128 ? -9.600 -8.700 16.012 1.00 75.50 128 GLN A N 1
ATOM 965 C CA . GLN A 1 128 ? -10.052 -8.447 17.367 1.00 75.50 128 GLN A CA 1
ATOM 966 C C . GLN A 1 128 ? -9.034 -8.983 18.383 1.00 75.50 128 GLN A C 1
ATOM 968 O O . GLN A 1 128 ? -8.645 -10.155 18.297 1.00 75.50 128 GLN A O 1
ATOM 973 N N . PRO A 1 129 ? -8.601 -8.155 19.351 1.00 72.75 129 PRO A N 1
ATOM 974 C CA . PRO A 1 129 ? -7.833 -8.651 20.480 1.00 72.75 129 PRO A CA 1
ATOM 975 C C . PRO A 1 129 ? -8.674 -9.657 21.290 1.00 72.75 129 PRO A C 1
ATOM 977 O O . PRO A 1 129 ? -9.908 -9.590 21.265 1.00 72.75 129 PRO A O 1
ATOM 980 N N . PRO A 1 130 ? -8.033 -10.600 22.004 1.00 71.50 130 PRO A N 1
ATOM 981 C CA . PRO A 1 130 ? -8.736 -11.510 22.900 1.00 71.50 130 PRO A CA 1
ATOM 982 C C . PRO A 1 130 ? -9.609 -10.727 23.895 1.00 71.50 130 PRO A C 1
ATOM 984 O O . PRO A 1 130 ? -9.168 -9.680 24.376 1.00 71.50 130 PRO A O 1
ATOM 987 N N . PRO A 1 131 ? -10.821 -11.204 24.234 1.00 65.06 131 PRO A N 1
ATOM 988 C CA . PRO A 1 131 ? -11.627 -10.572 25.270 1.00 65.06 131 PRO A CA 1
ATOM 989 C C . PRO A 1 131 ? -10.872 -10.583 26.607 1.00 65.06 131 PRO A C 1
ATOM 991 O O . PRO A 1 131 ? -10.588 -11.653 27.139 1.00 65.06 131 PRO A O 1
ATOM 994 N N . GLY A 1 132 ? -10.577 -9.398 27.145 1.00 56.81 132 GLY A N 1
ATOM 995 C CA . GLY A 1 132 ? -9.961 -9.213 28.462 1.00 56.81 132 GLY A CA 1
ATOM 996 C C . GLY A 1 132 ? -8.431 -9.300 28.470 1.00 56.81 132 GLY A C 1
ATOM 997 O O . GLY A 1 132 ? -7.862 -10.379 28.628 1.00 56.81 132 GLY A O 1
ATOM 998 N N . SER A 1 133 ? -7.779 -8.138 28.387 1.00 40.22 133 SER A N 1
ATOM 999 C CA . SER A 1 133 ? -6.401 -7.899 28.838 1.00 40.22 133 SER A CA 1
ATOM 1000 C C . SER A 1 133 ? -6.295 -6.499 29.418 1.00 40.22 133 SER A C 1
ATOM 1002 O O . SER A 1 133 ? -6.715 -5.575 28.682 1.00 40.22 133 SER A O 1
#

Secondary structure (DSSP, 8-state):
--HHHHHHHHHHHHTTSHHHHHHHHHHHHHHHHHHHHHHHHHHHHHHHHHTHHHHHTSS-----SS-------SSS----EEEEEEEEEETTEEEEEEEEEE-TT--SSS--EE-SSTTS-PEE--SSPPS--

Radius of gyration: 28.22 Å; chains: 1; bounding box: 62×32×84 Å

pLDDT: mean 81.23, std 9.28, range [40.22, 97.62]